Protein AF-A0A661Q0X4-F1 (afdb_monomer)

Nearest PDB structures (foldseek):
  3vke-assembly4_D  TM=3.578E-01  e=6.359E-01  Homo sapiens
  8h94-assembly1_C  TM=3.811E-01  e=9.511E-01  Mus musculus
  1mow-assembly3_G  TM=3.328E-01  e=6.801E-01  Desulfurococcus mucosus
  1wvn-assembly1_A  TM=3.136E-01  e=7.273E-01  Homo sapiens
  7vkl-assembly1_A  TM=2.960E-01  e=9.511E-01  Mus musculus

Solvent-accessible surface area (backbone atoms only — not comparable to full-atom values): 4255 Å² total; per-residue (Å²): 134,85,78,79,80,74,86,66,78,78,64,69,55,36,48,57,65,60,48,23,69,74,69,71,45,57,63,70,54,50,56,51,48,33,63,74,72,67,50,62,74,46,74,48,73,68,76,96,78,37,43,62,32,32,45,36,70,55,53,51,52,52,53,58,75,66,70,120

pLDDT: mean 87.53, std 14.25, range [43.84, 97.12]

Sequence (68 aa):
MKKKTQQSEPSPYISPMELVDRWRCARSSIDRIARRAGMKRLYLGEGRNGIVRYLRKEVEAYEQSRLI

Radius of gyration: 14.09 Å; Cα contacts (8 Å, |Δi|>4): 61; chains: 1; bounding box: 32×45×25 Å

Secondary structure (DSSP, 8-state):
-------PPPPSEE-HHHHHHHHTS-HHHHHHHHHHTT--EEEESSGGGPEEEEEHHHHHHHHHHH--

Mean predicted aligned error: 6.51 Å

Foldseek 3Di:
DDDDPDPDPDDQKDFLVNVCVVVVDDSVVVVVCCVVLVWDWDWDDDDPPIGTITGPVSVVVVVVVVPD

Structure (mmCIF, N/CA/C/O backbone):
data_AF-A0A661Q0X4-F1
#
_entry.id   AF-A0A661Q0X4-F1
#
loop_
_atom_site.group_PDB
_atom_site.id
_atom_site.type_symbol
_atom_site.label_atom_id
_atom_site.label_alt_id
_atom_site.label_comp_id
_atom_site.label_asym_id
_atom_site.label_entity_id
_atom_site.label_seq_id
_atom_site.pdbx_PDB_ins_code
_atom_site.Cartn_x
_atom_site.Cartn_y
_atom_site.Cartn_z
_atom_site.occupancy
_atom_site.B_iso_or_equiv
_atom_site.auth_seq_id
_atom_site.auth_comp_id
_atom_site.auth_asym_id
_atom_site.auth_atom_id
_atom_site.pdbx_PDB_model_num
ATOM 1 N N . MET A 1 1 ? 8.472 -36.470 -1.181 1.00 43.84 1 MET A N 1
ATOM 2 C CA . MET A 1 1 ? 8.752 -35.751 0.084 1.00 43.84 1 MET A CA 1
ATOM 3 C C . MET A 1 1 ? 7.818 -34.548 0.183 1.00 43.84 1 MET A C 1
ATOM 5 O O . MET A 1 1 ? 7.944 -33.637 -0.624 1.00 43.84 1 MET A O 1
ATOM 9 N N . LYS A 1 2 ? 6.830 -34.559 1.088 1.00 44.47 2 LYS A N 1
ATOM 10 C CA . LYS A 1 2 ? 5.915 -33.419 1.283 1.00 44.47 2 LYS A CA 1
ATOM 11 C C . LYS A 1 2 ? 6.629 -32.379 2.156 1.00 44.47 2 LYS A C 1
ATOM 13 O O . LYS A 1 2 ? 6.922 -32.669 3.312 1.00 44.47 2 LYS A O 1
ATOM 18 N N . LYS A 1 3 ? 6.978 -31.214 1.597 1.00 53.06 3 LYS A N 1
ATOM 19 C CA . LYS A 1 3 ? 7.575 -30.110 2.368 1.00 53.06 3 LYS A CA 1
ATOM 20 C C . LYS A 1 3 ? 6.544 -29.644 3.400 1.00 53.06 3 LYS A C 1
ATOM 22 O O . LYS A 1 3 ? 5.444 -29.254 3.022 1.00 53.06 3 LYS A O 1
ATOM 27 N N . LYS A 1 4 ? 6.887 -29.731 4.690 1.00 49.34 4 LYS A N 1
ATOM 28 C CA . LYS A 1 4 ? 6.125 -29.097 5.772 1.00 49.34 4 LYS A CA 1
ATOM 29 C C . LYS A 1 4 ? 6.087 -27.600 5.476 1.00 49.34 4 LYS A C 1
ATOM 31 O O . LYS A 1 4 ? 7.142 -26.976 5.391 1.00 49.34 4 LYS A O 1
ATOM 36 N N . THR A 1 5 ? 4.897 -27.051 5.273 1.00 55.56 5 THR A N 1
ATOM 37 C CA . THR A 1 5 ? 4.686 -25.613 5.120 1.00 55.56 5 THR A CA 1
ATOM 38 C C . THR A 1 5 ? 5.032 -24.963 6.454 1.00 55.56 5 THR A C 1
ATOM 40 O O . THR A 1 5 ? 4.221 -24.951 7.375 1.00 55.56 5 THR A O 1
ATOM 43 N N . GLN A 1 6 ? 6.273 -24.498 6.603 1.00 59.66 6 GLN A N 1
ATOM 44 C CA . GLN A 1 6 ? 6.608 -23.543 7.649 1.00 59.66 6 GLN A CA 1
ATOM 45 C C . GLN A 1 6 ? 5.678 -22.350 7.438 1.00 59.66 6 GLN A C 1
ATOM 47 O O . GLN A 1 6 ? 5.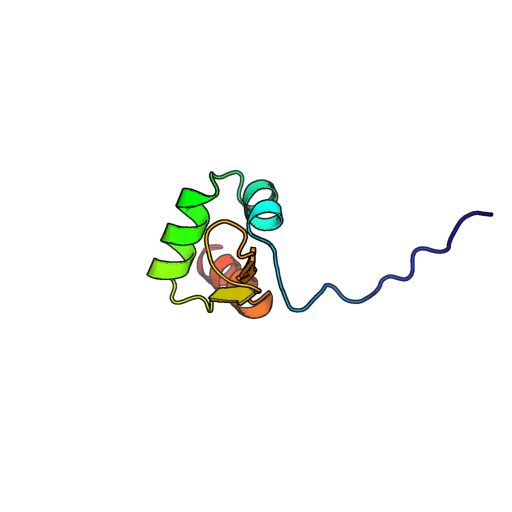717 -21.718 6.383 1.00 59.66 6 GLN A O 1
ATOM 52 N N . GLN A 1 7 ? 4.805 -22.088 8.410 1.00 59.03 7 GLN A N 1
ATOM 53 C CA . GLN A 1 7 ? 4.105 -20.815 8.531 1.00 59.03 7 GLN A CA 1
ATOM 54 C C . GLN A 1 7 ? 5.169 -19.761 8.855 1.00 59.03 7 GLN A C 1
ATOM 56 O O . GLN A 1 7 ? 5.376 -19.385 10.001 1.00 59.03 7 GLN A O 1
ATOM 61 N N . SER A 1 8 ? 5.948 -19.380 7.846 1.00 63.69 8 SER A N 1
ATOM 62 C CA . SER A 1 8 ? 6.824 -18.223 7.907 1.00 63.69 8 SER A CA 1
ATOM 63 C C . SER A 1 8 ? 5.936 -17.001 8.073 1.00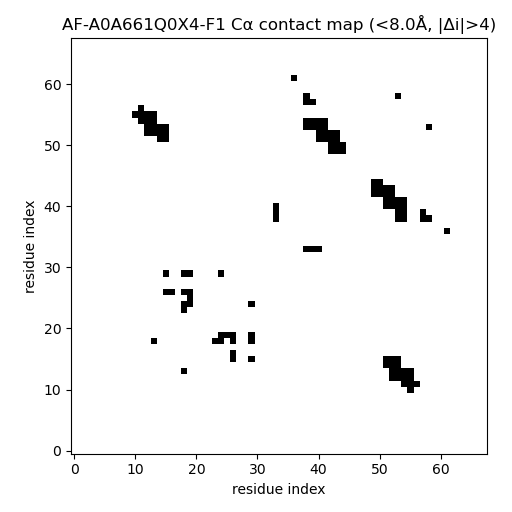 63.69 8 SER A C 1
ATOM 65 O O . SER A 1 8 ? 4.973 -16.849 7.314 1.00 63.69 8 SER A O 1
ATOM 67 N N . GLU A 1 9 ? 6.247 -16.162 9.059 1.00 75.00 9 GLU A N 1
ATOM 68 C CA . GLU A 1 9 ? 5.524 -14.912 9.264 1.00 75.00 9 GLU A CA 1
ATOM 69 C C . GLU A 1 9 ? 5.416 -14.131 7.946 1.00 75.00 9 GLU A C 1
ATOM 71 O O . GLU A 1 9 ? 6.362 -14.120 7.143 1.00 75.00 9 GLU A O 1
ATOM 76 N N . PRO A 1 10 ? 4.253 -13.517 7.675 1.00 81.94 10 PRO A N 1
ATOM 77 C CA . PRO A 1 10 ? 4.052 -12.793 6.436 1.00 81.94 10 PRO A CA 1
ATOM 78 C C . PRO A 1 10 ? 5.084 -11.669 6.318 1.00 81.94 10 PRO A C 1
ATOM 80 O O . PRO A 1 10 ? 5.369 -10.959 7.280 1.00 81.94 10 PRO A O 1
ATOM 83 N N . SER A 1 11 ? 5.637 -11.490 5.113 1.00 90.06 11 SER A N 1
ATOM 84 C CA . SER A 1 11 ? 6.613 -10.429 4.845 1.00 90.06 11 SER A CA 1
ATOM 85 C C . SER A 1 11 ? 6.087 -9.073 5.339 1.00 90.06 11 SER A C 1
ATOM 87 O O . SER A 1 11 ? 4.916 -8.766 5.092 1.00 90.06 11 SER A O 1
ATOM 89 N N . PRO A 1 12 ? 6.923 -8.212 5.953 1.00 93.62 12 PRO A N 1
ATOM 90 C CA . PRO A 1 12 ? 6.508 -6.872 6.385 1.00 93.62 12 PRO A CA 1
ATOM 91 C C . PRO A 1 12 ? 6.109 -5.963 5.212 1.00 93.62 12 PRO A C 1
ATOM 93 O O . PRO A 1 12 ? 5.597 -4.861 5.420 1.00 93.62 12 PRO A O 1
ATOM 96 N N . TYR A 1 13 ? 6.337 -6.422 3.981 1.00 95.25 13 TYR A N 1
ATOM 97 C CA . TYR A 1 13 ? 5.983 -5.741 2.754 1.00 95.25 13 TYR A CA 1
ATOM 98 C C . TYR A 1 13 ? 4.865 -6.471 2.008 1.00 95.25 13 TYR A C 1
ATOM 100 O O . TYR A 1 13 ? 4.778 -7.698 2.016 1.00 95.25 13 TYR A O 1
ATOM 108 N N . ILE A 1 14 ? 4.051 -5.695 1.302 1.00 95.19 14 ILE A N 1
ATOM 109 C CA . ILE A 1 14 ? 3.000 -6.165 0.401 1.00 95.19 14 ILE A CA 1
ATOM 110 C C . ILE A 1 14 ? 3.288 -5.650 -1.012 1.00 95.19 14 ILE A C 1
ATOM 112 O O . ILE A 1 14 ? 3.669 -4.489 -1.204 1.00 95.19 14 ILE A O 1
ATOM 116 N N . SER A 1 15 ? 3.133 -6.513 -2.020 1.00 95.00 15 SER A N 1
ATOM 117 C CA . SER A 1 15 ? 3.195 -6.088 -3.423 1.00 95.00 15 SER A CA 1
ATOM 118 C C . SER A 1 15 ? 1.894 -5.412 -3.886 1.00 95.00 15 SER A C 1
ATOM 120 O O . SER A 1 15 ? 0.817 -5.721 -3.381 1.00 95.00 15 SER A O 1
ATOM 122 N N . PRO A 1 16 ? 1.947 -4.542 -4.912 1.00 94.88 16 PRO A N 1
ATOM 123 C CA . PRO A 1 16 ? 0.747 -4.044 -5.571 1.00 94.88 16 PRO A CA 1
ATOM 124 C C . PRO A 1 16 ? -0.160 -5.161 -6.087 1.00 94.88 16 PRO A C 1
ATOM 126 O O . PRO A 1 16 ? -1.368 -5.007 -6.033 1.00 94.88 16 PRO A O 1
ATOM 129 N N . MET A 1 17 ? 0.398 -6.272 -6.579 1.00 95.19 17 MET A N 1
ATOM 130 C CA . MET A 1 17 ? -0.405 -7.377 -7.115 1.00 95.19 17 MET A CA 1
ATOM 131 C C . MET A 1 17 ? -1.170 -8.115 -6.014 1.00 95.19 17 MET A C 1
ATOM 133 O O . MET A 1 17 ? -2.351 -8.377 -6.189 1.00 95.19 17 MET A O 1
ATOM 137 N N . GLU A 1 18 ? -0.559 -8.328 -4.844 1.00 95.56 18 GLU A N 1
ATOM 138 C CA . GLU A 1 18 ? -1.290 -8.837 -3.673 1.00 95.56 18 GLU A CA 1
ATOM 139 C C . GLU A 1 18 ? -2.479 -7.936 -3.307 1.00 95.56 18 GLU A C 1
ATOM 141 O O . GLU A 1 18 ? -3.550 -8.435 -2.970 1.00 95.56 18 GLU A O 1
ATOM 146 N N . LEU A 1 19 ? -2.323 -6.610 -3.399 1.00 95.69 19 LEU A N 1
ATOM 147 C CA . LEU A 1 19 ? -3.426 -5.673 -3.160 1.00 95.69 19 LEU A CA 1
ATOM 148 C C . LEU A 1 19 ? -4.475 -5.692 -4.272 1.00 95.69 19 LEU A C 1
ATOM 150 O O . LEU A 1 19 ? -5.650 -5.484 -3.982 1.00 95.69 19 LEU A O 1
ATOM 154 N N . VAL A 1 20 ? -4.080 -5.941 -5.526 1.00 97.12 20 VAL A N 1
ATOM 155 C CA . VAL A 1 20 ? -5.027 -6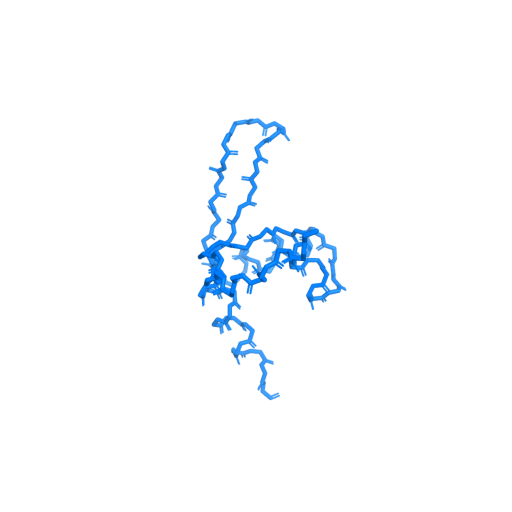.089 -6.645 1.00 97.12 20 VAL A CA 1
ATOM 156 C C . VAL A 1 20 ? -5.963 -7.250 -6.347 1.00 97.12 20 VAL A C 1
ATOM 158 O O . VAL A 1 20 ? -7.178 -7.078 -6.418 1.00 97.12 20 VAL A O 1
ATOM 161 N N . ASP A 1 21 ? -5.404 -8.388 -5.944 1.00 96.50 21 ASP A N 1
ATOM 162 C CA .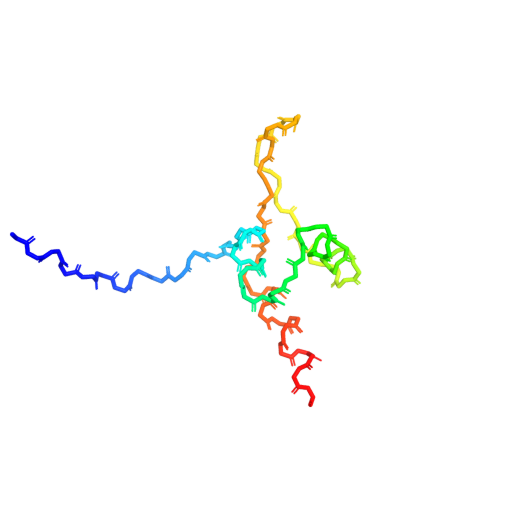 ASP A 1 21 ? -6.178 -9.586 -5.630 1.00 96.50 21 ASP A CA 1
ATOM 163 C C . ASP A 1 21 ? -7.026 -9.389 -4.367 1.00 96.50 21 ASP A C 1
ATOM 165 O O . ASP A 1 21 ? -8.216 -9.714 -4.351 1.00 96.50 21 ASP A O 1
ATOM 169 N N . ARG A 1 22 ? -6.441 -8.796 -3.316 1.00 94.69 22 ARG A N 1
ATOM 170 C CA . ARG A 1 22 ? -7.115 -8.588 -2.027 1.00 94.69 22 ARG A CA 1
ATOM 171 C C . ARG A 1 22 ? -8.261 -7.578 -2.115 1.00 94.69 22 ARG A C 1
ATOM 173 O O . ARG A 1 22 ? -9.337 -7.838 -1.585 1.00 94.69 22 ARG A O 1
ATOM 180 N N . TRP A 1 23 ? -8.047 -6.432 -2.759 1.00 95.31 23 TRP A N 1
ATOM 181 C CA . TRP A 1 23 ? -9.041 -5.352 -2.855 1.00 95.31 23 TRP A CA 1
ATOM 182 C C . TRP A 1 23 ? -9.890 -5.418 -4.125 1.00 95.31 23 TRP A C 1
ATOM 184 O O . TRP A 1 23 ? -10.805 -4.612 -4.284 1.00 95.31 23 TRP A O 1
ATOM 194 N N . ARG A 1 24 ? -9.583 -6.349 -5.039 1.00 96.19 24 ARG A N 1
ATOM 195 C CA . ARG A 1 24 ? -10.263 -6.528 -6.332 1.00 96.19 24 ARG A CA 1
ATOM 196 C C . ARG A 1 24 ? -10.344 -5.229 -7.133 1.00 96.19 24 ARG A C 1
ATOM 198 O O . ARG A 1 24 ? -11.392 -4.862 -7.660 1.00 96.19 24 ARG A O 1
ATOM 205 N N . CYS A 1 25 ? -9.230 -4.506 -7.210 1.00 95.62 25 CYS A N 1
ATOM 206 C CA . CYS A 1 25 ? -9.162 -3.241 -7.933 1.00 95.62 25 CYS A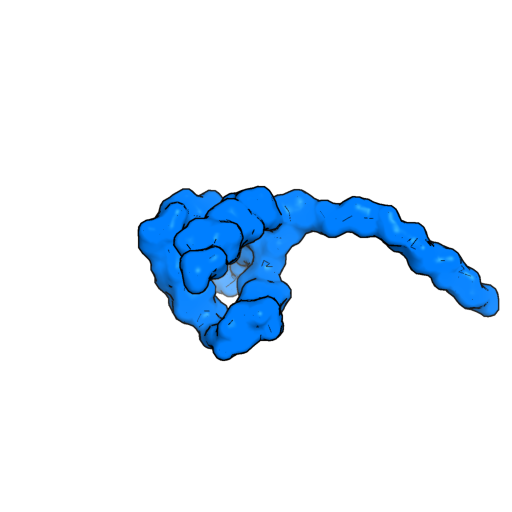 CA 1
ATOM 207 C C . CYS A 1 25 ? -7.874 -3.107 -8.747 1.00 95.62 25 CYS A C 1
ATOM 209 O O . CYS A 1 25 ? -6.887 -3.796 -8.512 1.00 95.62 25 CYS A O 1
ATOM 211 N N . ALA A 1 26 ? -7.880 -2.206 -9.730 1.00 96.56 26 ALA A N 1
ATOM 212 C CA . ALA A 1 26 ? -6.724 -1.990 -10.590 1.00 96.56 26 ALA A CA 1
ATOM 213 C C . ALA A 1 26 ? -5.504 -1.463 -9.812 1.00 96.56 26 ALA A C 1
ATOM 215 O O . ALA A 1 26 ? -5.629 -0.671 -8.876 1.00 96.56 26 ALA A O 1
ATOM 216 N N . ARG A 1 27 ? -4.297 -1.793 -10.290 1.00 94.62 27 ARG A N 1
ATOM 217 C CA . ARG A 1 27 ? -3.026 -1.296 -9.728 1.00 94.62 27 ARG A CA 1
ATOM 218 C C . ARG A 1 27 ? -2.965 0.232 -9.614 1.00 94.62 27 ARG A C 1
ATOM 220 O O . ARG A 1 27 ? -2.437 0.759 -8.639 1.00 94.62 27 ARG A O 1
ATOM 227 N N . SER A 1 28 ? -3.515 0.954 -10.588 1.00 95.75 28 SER A N 1
ATOM 228 C CA . SER A 1 28 ? -3.592 2.421 -10.558 1.00 95.75 28 SER A CA 1
ATOM 229 C C . SER A 1 28 ? -4.507 2.943 -9.442 1.00 95.75 28 SER A C 1
ATOM 231 O O . SER A 1 28 ? -4.247 4.004 -8.873 1.00 95.75 28 SER A O 1
ATOM 233 N N . SER A 1 29 ? -5.561 2.201 -9.089 1.00 96.62 29 SER A N 1
ATOM 234 C CA . SER A 1 29 ? -6.411 2.510 -7.937 1.00 96.62 29 SER A CA 1
ATOM 235 C C . SER A 1 29 ? -5.651 2.334 -6.630 1.00 96.62 29 SER A C 1
ATOM 237 O O . SER A 1 29 ? -5.738 3.211 -5.778 1.00 96.62 29 SER A O 1
ATOM 239 N N . ILE A 1 30 ? -4.838 1.284 -6.505 1.00 96.12 30 ILE A N 1
ATOM 240 C CA . ILE A 1 30 ? -3.990 1.062 -5.325 1.00 96.12 30 ILE A CA 1
ATOM 241 C C . ILE A 1 30 ? -2.998 2.205 -5.131 1.00 96.12 30 ILE A C 1
ATOM 243 O O . ILE A 1 30 ? -2.922 2.752 -4.037 1.00 96.12 30 ILE A O 1
ATOM 247 N N . ASP A 1 31 ? -2.285 2.631 -6.179 1.00 94.00 31 ASP A N 1
ATOM 248 C CA . ASP A 1 31 ? -1.351 3.760 -6.051 1.00 94.00 31 ASP A CA 1
ATOM 249 C C . ASP A 1 31 ? -2.076 5.061 -5.666 1.00 94.00 31 ASP A C 1
ATOM 251 O O . ASP A 1 31 ? -1.594 5.820 -4.825 1.00 94.00 31 ASP A O 1
ATOM 255 N N . ARG A 1 32 ? -3.279 5.298 -6.204 1.00 96.25 32 ARG A N 1
ATOM 256 C CA . ARG A 1 32 ? -4.111 6.449 -5.826 1.00 96.25 32 ARG A CA 1
ATOM 257 C C . ARG A 1 32 ? -4.555 6.385 -4.364 1.00 96.25 32 ARG A C 1
ATOM 259 O O . ARG A 1 32 ? -4.508 7.405 -3.681 1.00 96.25 32 ARG A O 1
ATOM 266 N N . ILE A 1 33 ? -4.985 5.214 -3.896 1.00 95.50 33 ILE A N 1
ATOM 267 C CA . ILE A 1 33 ? -5.376 4.976 -2.502 1.00 95.50 33 ILE A CA 1
ATOM 268 C C . ILE A 1 33 ? -4.172 5.195 -1.591 1.00 95.50 33 ILE A C 1
ATOM 270 O O . ILE A 1 33 ? -4.265 5.997 -0.671 1.00 95.50 33 ILE A O 1
ATOM 274 N N . ALA A 1 34 ? -3.031 4.577 -1.896 1.00 95.06 34 ALA A N 1
ATOM 275 C CA . ALA A 1 34 ? -1.808 4.706 -1.114 1.00 95.06 34 ALA A CA 1
ATOM 276 C C . ALA A 1 34 ? -1.350 6.166 -0.994 1.00 95.06 34 ALA A C 1
ATOM 278 O O . ALA A 1 34 ? -1.016 6.614 0.099 1.00 95.06 34 ALA A O 1
ATOM 279 N N . ARG A 1 35 ? -1.400 6.940 -2.090 1.00 94.81 35 ARG A N 1
ATOM 280 C CA . ARG A 1 35 ? -1.112 8.385 -2.061 1.00 94.81 35 ARG A CA 1
ATOM 281 C C . ARG A 1 35 ? -2.088 9.158 -1.175 1.00 94.81 35 ARG A C 1
ATOM 283 O O . ARG A 1 35 ? -1.649 9.999 -0.403 1.00 94.81 35 AR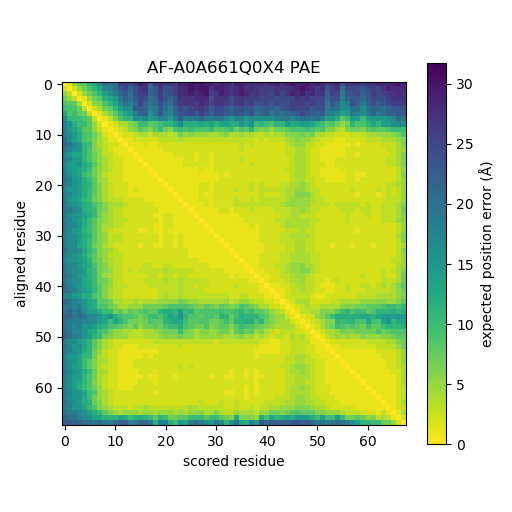G A O 1
ATOM 290 N N . ARG A 1 36 ? -3.393 8.891 -1.290 1.00 95.38 36 ARG A N 1
ATOM 291 C CA . ARG A 1 36 ? -4.438 9.589 -0.516 1.00 95.38 36 ARG A CA 1
ATOM 292 C C . ARG A 1 36 ? -4.415 9.233 0.969 1.00 95.38 36 ARG A C 1
ATOM 294 O O . ARG A 1 36 ? -4.663 10.098 1.794 1.00 95.38 36 ARG A O 1
ATOM 301 N N . ALA A 1 37 ? -4.124 7.978 1.291 1.00 94.38 37 ALA A N 1
ATOM 302 C CA . ALA A 1 37 ? -4.048 7.463 2.653 1.00 94.38 37 ALA A CA 1
ATOM 303 C C . ALA A 1 37 ? -2.687 7.722 3.323 1.00 94.38 37 ALA A C 1
ATOM 305 O O . ALA A 1 37 ? -2.511 7.374 4.484 1.00 94.38 37 ALA A O 1
ATOM 306 N N . GLY A 1 38 ? -1.713 8.293 2.603 1.00 94.88 38 GLY A N 1
ATOM 307 C CA . GLY A 1 38 ? -0.380 8.566 3.142 1.00 94.88 38 GLY A CA 1
ATOM 308 C C . GLY A 1 38 ? 0.471 7.316 3.396 1.00 94.88 38 GLY A C 1
ATOM 309 O O . GLY A 1 38 ? 1.392 7.371 4.204 1.00 94.88 38 GLY A O 1
ATOM 310 N N . MET A 1 39 ? 0.195 6.197 2.717 1.00 95.00 39 MET A N 1
ATOM 311 C CA . MET A 1 39 ? 0.962 4.957 2.885 1.00 95.00 39 MET A CA 1
ATOM 312 C C . MET A 1 39 ? 2.384 5.101 2.340 1.00 95.00 39 MET A C 1
ATOM 314 O O . MET A 1 39 ? 2.611 5.642 1.246 1.00 95.00 39 MET A O 1
ATOM 318 N N . LYS A 1 40 ? 3.352 4.526 3.052 1.00 93.69 40 LYS A N 1
ATOM 319 C CA . LYS A 1 40 ? 4.744 4.478 2.629 1.00 93.69 40 LYS A CA 1
ATOM 320 C C . LYS A 1 40 ? 4.903 3.551 1.429 1.00 93.69 40 LYS A C 1
ATOM 322 O O . LYS A 1 40 ? 4.506 2.385 1.433 1.00 93.69 40 LYS A O 1
ATOM 327 N N . ARG A 1 41 ? 5.548 4.090 0.396 1.00 93.00 41 ARG A N 1
ATOM 328 C CA . ARG A 1 41 ? 5.910 3.389 -0.838 1.00 93.00 41 ARG A CA 1
ATOM 329 C C . ARG A 1 41 ? 7.413 3.181 -0.856 1.00 93.00 41 ARG A C 1
ATOM 331 O O . ARG A 1 41 ? 8.166 4.151 -0.894 1.00 93.00 41 ARG A O 1
ATOM 338 N N . LEU A 1 42 ? 7.837 1.926 -0.810 1.00 93.50 42 LEU A N 1
ATOM 339 C CA . LEU A 1 42 ? 9.227 1.538 -0.984 1.00 93.50 42 LEU A CA 1
ATOM 340 C C . LEU A 1 42 ? 9.464 1.233 -2.462 1.00 93.50 42 LEU A C 1
ATOM 342 O O . LEU A 1 42 ? 8.835 0.330 -3.013 1.00 93.50 42 LEU A O 1
ATOM 346 N N . TYR A 1 43 ? 10.359 1.991 -3.087 1.00 92.50 43 TYR A N 1
ATOM 347 C CA . TYR A 1 43 ? 10.794 1.770 -4.461 1.00 92.50 43 TYR A CA 1
ATOM 348 C C . TYR A 1 43 ? 12.094 0.968 -4.433 1.00 92.50 43 TYR A C 1
ATOM 350 O O . TYR A 1 43 ? 13.060 1.370 -3.789 1.00 92.50 43 TYR A O 1
ATOM 358 N N . LEU A 1 44 ? 12.090 -0.189 -5.085 1.00 90.00 44 LEU A N 1
ATOM 359 C CA . LEU A 1 44 ? 13.231 -1.088 -5.200 1.00 90.00 44 LEU A CA 1
ATOM 360 C C . LEU A 1 44 ? 13.692 -1.098 -6.657 1.00 90.00 44 LEU A C 1
ATOM 362 O O . LEU A 1 44 ? 12.958 -1.553 -7.537 1.00 90.00 44 LEU A O 1
ATOM 366 N N . GLY A 1 45 ? 14.906 -0.606 -6.893 1.00 88.62 45 GLY A N 1
ATOM 367 C CA . GLY A 1 45 ? 15.459 -0.412 -8.232 1.00 88.62 45 GLY A CA 1
ATOM 368 C C . GLY A 1 45 ? 15.038 0.910 -8.878 1.00 88.62 45 GLY A C 1
ATOM 369 O O . GLY A 1 45 ? 14.279 1.695 -8.308 1.00 88.62 45 GLY A O 1
ATOM 370 N N . GLU A 1 46 ? 15.547 1.143 -10.086 1.00 85.69 46 GLU A N 1
ATOM 371 C CA . GLU A 1 46 ? 15.421 2.413 -10.804 1.00 85.69 46 GLU A CA 1
ATOM 372 C C . GLU A 1 46 ? 14.693 2.252 -12.149 1.00 85.69 46 GLU A C 1
ATOM 374 O O . GLU A 1 46 ? 14.657 1.176 -12.755 1.00 85.69 46 GLU A O 1
ATOM 379 N N . GLY A 1 47 ? 14.102 3.347 -12.632 1.00 82.06 47 GLY A N 1
ATOM 380 C CA . GLY A 1 47 ? 13.472 3.418 -13.951 1.00 82.06 47 GLY A CA 1
ATOM 381 C C . GLY A 1 47 ? 12.198 2.574 -14.107 1.00 82.06 47 GLY A C 1
ATOM 382 O O . GLY A 1 47 ? 11.486 2.275 -13.148 1.00 82.06 47 GLY A O 1
ATOM 383 N N . ARG A 1 48 ? 11.889 2.194 -15.357 1.00 76.75 48 ARG A N 1
ATOM 384 C CA . ARG A 1 48 ? 10.647 1.492 -15.753 1.00 76.75 48 ARG A CA 1
ATOM 385 C C . ARG A 1 48 ? 10.452 0.135 -15.061 1.00 76.75 48 ARG A C 1
ATOM 387 O O . ARG A 1 48 ? 9.314 -0.308 -14.922 1.00 76.75 48 ARG A O 1
ATOM 394 N N . ASN A 1 49 ? 11.544 -0.501 -14.636 1.00 82.25 49 ASN A N 1
ATOM 395 C CA . ASN A 1 49 ? 11.543 -1.828 -14.017 1.00 82.25 49 ASN A CA 1
ATOM 396 C C . ASN A 1 49 ? 11.564 -1.777 -12.480 1.00 82.25 49 ASN A C 1
ATOM 398 O O . ASN A 1 49 ? 11.606 -2.827 -11.840 1.00 82.25 49 ASN A O 1
ATOM 402 N N . GLY A 1 50 ? 11.520 -0.580 -11.883 1.00 85.06 50 GLY A N 1
ATOM 403 C CA . GLY A 1 50 ? 11.438 -0.419 -10.436 1.00 85.06 50 GLY A CA 1
ATOM 404 C C . GLY A 1 50 ? 10.197 -1.102 -9.852 1.00 85.06 50 GLY A C 1
ATOM 405 O O . GLY A 1 50 ? 9.085 -1.013 -10.385 1.00 85.06 50 GLY A O 1
ATOM 406 N N . ILE A 1 51 ? 10.380 -1.792 -8.731 1.00 89.56 51 ILE A N 1
ATOM 407 C CA . ILE A 1 51 ? 9.310 -2.484 -8.013 1.00 89.56 51 ILE A CA 1
ATOM 408 C C . ILE A 1 51 ? 8.836 -1.589 -6.872 1.00 89.56 51 ILE A C 1
ATOM 410 O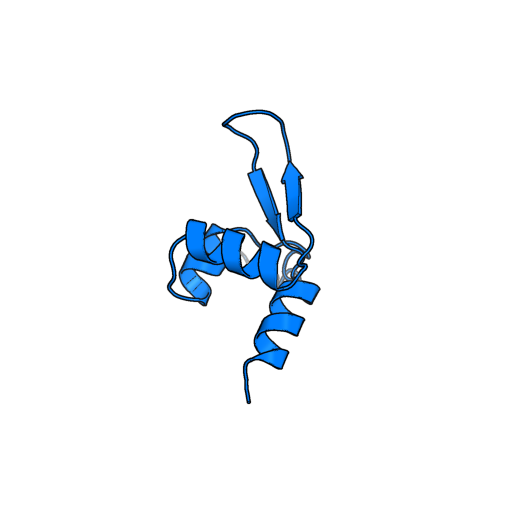 O . ILE A 1 51 ? 9.636 -1.086 -6.092 1.00 89.56 51 ILE A O 1
ATOM 414 N N . VAL A 1 52 ? 7.522 -1.430 -6.734 1.00 93.12 52 VAL A N 1
ATOM 415 C CA . VAL A 1 52 ? 6.920 -0.811 -5.546 1.00 93.12 52 VAL A CA 1
ATOM 416 C C . VAL A 1 52 ? 6.534 -1.884 -4.542 1.00 93.12 52 VAL A C 1
ATOM 418 O O . VAL A 1 52 ? 5.999 -2.930 -4.917 1.0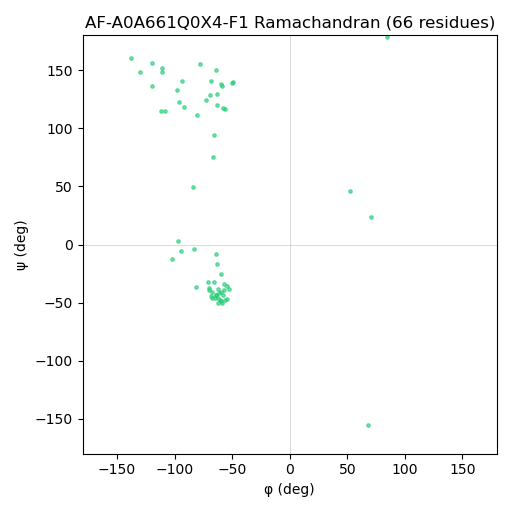0 93.12 52 VAL A O 1
ATOM 421 N N . ARG A 1 53 ? 6.758 -1.593 -3.264 1.00 95.50 53 ARG A N 1
ATOM 422 C CA . ARG A 1 53 ? 6.238 -2.335 -2.115 1.00 95.50 53 ARG A CA 1
ATOM 423 C C . ARG A 1 53 ? 5.587 -1.373 -1.122 1.00 95.50 53 ARG A C 1
ATOM 425 O O . ARG A 1 53 ? 6.023 -0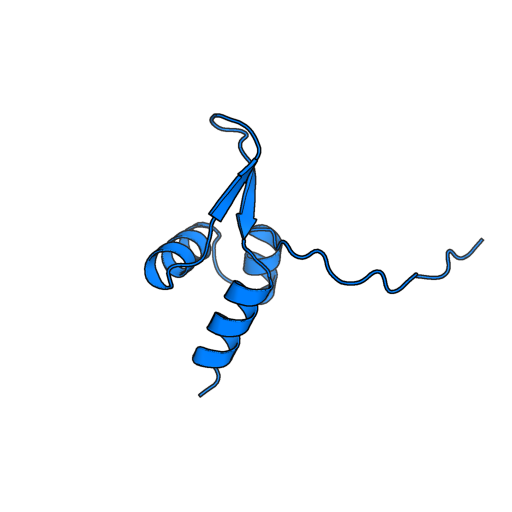.231 -0.991 1.00 95.50 53 ARG A O 1
ATOM 432 N N . TYR A 1 54 ? 4.569 -1.847 -0.416 1.00 95.62 54 TYR A N 1
ATOM 433 C CA . TYR A 1 54 ? 3.886 -1.116 0.655 1.00 95.62 54 TYR A CA 1
ATOM 434 C C . TYR A 1 54 ? 4.181 -1.772 2.000 1.00 95.62 54 TYR A C 1
ATOM 436 O O . TYR A 1 54 ? 4.416 -2.980 2.049 1.00 95.62 54 TYR A O 1
ATOM 444 N N . LEU A 1 55 ? 4.166 -1.006 3.091 1.00 95.31 55 LEU A N 1
ATOM 445 C CA . LEU A 1 55 ? 4.276 -1.579 4.431 1.00 95.31 55 LEU A CA 1
ATOM 446 C C . LEU A 1 55 ? 2.974 -2.289 4.808 1.00 95.31 55 LEU A C 1
ATOM 448 O O . LEU A 1 55 ? 1.913 -1.669 4.832 1.00 95.31 55 LEU A O 1
ATOM 452 N N . ARG A 1 56 ? 3.067 -3.576 5.159 1.00 95.62 56 ARG A N 1
ATOM 453 C CA . ARG A 1 56 ? 1.913 -4.406 5.533 1.00 95.62 56 ARG A CA 1
ATOM 454 C C . ARG A 1 56 ? 1.099 -3.777 6.663 1.00 95.62 56 ARG A C 1
ATOM 456 O O . ARG A 1 56 ? -0.106 -3.626 6.521 1.00 95.62 56 ARG A O 1
ATOM 463 N N . LYS A 1 57 ? 1.773 -3.314 7.719 1.00 95.50 57 LYS A N 1
ATOM 464 C CA . LYS A 1 57 ? 1.123 -2.672 8.872 1.00 95.50 57 LYS A CA 1
ATOM 465 C C . LYS A 1 57 ? 0.271 -1.450 8.501 1.00 95.50 57 LYS A C 1
ATOM 467 O O . LYS A 1 57 ? -0.747 -1.200 9.129 1.00 95.50 57 LYS A O 1
ATOM 472 N N . GLU A 1 58 ? 0.680 -0.676 7.493 1.00 96.19 58 GLU A N 1
ATOM 473 C CA . GLU A 1 58 ? -0.038 0.539 7.078 1.00 96.19 58 GLU A CA 1
ATOM 474 C C . GLU A 1 58 ? -1.228 0.200 6.183 1.00 96.19 58 GLU A C 1
ATOM 476 O O . GLU A 1 58 ? -2.285 0.817 6.297 1.00 96.19 58 GLU A O 1
ATOM 481 N N . VAL A 1 59 ? -1.066 -0.812 5.326 1.00 95.62 59 VAL A N 1
ATOM 482 C CA . VAL A 1 59 ? -2.164 -1.398 4.549 1.00 95.62 59 VAL A CA 1
ATOM 483 C C . VAL A 1 59 ? -3.243 -1.922 5.494 1.00 95.62 59 VAL A C 1
ATOM 485 O O . VAL A 1 59 ? -4.407 -1.574 5.335 1.00 95.62 59 VAL A O 1
ATOM 488 N N . GLU A 1 60 ? -2.858 -2.709 6.497 1.00 94.94 60 GLU A N 1
ATOM 489 C CA . GLU A 1 60 ? -3.786 -3.284 7.474 1.00 94.94 60 GLU A CA 1
ATOM 490 C C . GLU A 1 60 ? -4.464 -2.193 8.312 1.00 94.94 60 GLU A C 1
ATOM 492 O O . GLU A 1 60 ? -5.679 -2.221 8.475 1.00 94.94 60 GLU A O 1
ATOM 497 N N . ALA A 1 61 ? -3.725 -1.176 8.773 1.00 95.12 61 ALA A N 1
ATOM 498 C CA . ALA A 1 61 ? -4.316 -0.038 9.481 1.00 95.12 61 ALA A CA 1
ATOM 499 C C . ALA A 1 61 ? -5.354 0.711 8.623 1.00 95.12 61 ALA A C 1
ATOM 501 O O . ALA A 1 61 ? -6.422 1.083 9.115 1.00 95.12 61 ALA A O 1
ATOM 502 N N . TYR A 1 62 ? -5.074 0.901 7.331 1.00 95.25 62 TYR A N 1
ATOM 503 C CA . TYR A 1 62 ? -6.031 1.492 6.399 1.00 95.25 62 TYR A CA 1
ATOM 504 C C . TYR A 1 62 ? -7.267 0.617 6.200 1.00 95.25 62 TYR A C 1
ATOM 506 O O . TYR A 1 62 ? -8.383 1.131 6.249 1.00 95.25 62 TYR A O 1
ATOM 514 N N . GLU A 1 63 ? -7.088 -0.690 6.003 1.00 94.25 63 GLU A N 1
ATOM 515 C CA . GLU A 1 63 ? -8.196 -1.644 5.899 1.00 94.25 63 GLU A CA 1
ATOM 516 C C . GLU A 1 63 ? -9.095 -1.567 7.142 1.00 94.25 63 GLU A C 1
ATOM 518 O O . GLU A 1 63 ? -10.304 -1.401 7.002 1.00 94.25 63 GLU A O 1
ATOM 523 N N . GLN A 1 64 ? -8.511 -1.571 8.345 1.00 94.38 64 GLN A N 1
ATOM 524 C CA . GLN A 1 64 ? -9.256 -1.439 9.602 1.00 94.38 64 GLN A CA 1
ATOM 525 C C . GLN A 1 64 ? -10.014 -0.110 9.698 1.00 94.38 64 GLN A C 1
ATOM 527 O O . GLN A 1 64 ? -11.182 -0.100 10.066 1.00 94.38 64 GLN A O 1
ATOM 532 N N . SER A 1 65 ? -9.411 1.009 9.279 1.00 93.25 65 SER A N 1
ATOM 533 C CA . SER A 1 65 ? -10.097 2.314 9.264 1.00 93.25 65 SER A CA 1
ATOM 534 C C . SER A 1 65 ? -11.311 2.387 8.322 1.00 93.25 65 SER A C 1
ATOM 536 O O . SER A 1 65 ? -12.107 3.320 8.410 1.00 93.25 65 SER A O 1
ATOM 538 N N . ARG A 1 66 ? -11.436 1.437 7.385 1.00 88.75 66 ARG A N 1
ATOM 539 C CA . ARG A 1 66 ? -12.502 1.379 6.373 1.00 88.75 66 ARG A CA 1
ATOM 540 C C . ARG A 1 66 ? -13.593 0.359 6.710 1.00 88.75 66 ARG A C 1
ATOM 542 O O . ARG A 1 66 ? -14.632 0.398 6.057 1.00 88.75 66 ARG A O 1
ATOM 549 N N . LEU A 1 67 ? -13.363 -0.523 7.684 1.00 80.12 67 LEU A N 1
ATOM 550 C CA . LEU A 1 67 ? -14.305 -1.541 8.171 1.00 80.12 67 LEU A CA 1
ATOM 551 C C . LEU A 1 67 ? -15.285 -0.963 9.212 1.00 80.12 67 LEU A C 1
ATOM 553 O O . LEU A 1 67 ? -15.438 -1.524 10.294 1.00 80.12 67 LEU A O 1
ATOM 557 N N . ILE A 1 68 ? -15.909 0.175 8.892 1.00 54.12 68 ILE A N 1
ATOM 558 C CA . ILE A 1 68 ? -17.014 0.742 9.687 1.00 54.12 68 ILE A CA 1
ATOM 559 C C . ILE A 1 68 ? -18.261 -0.123 9.504 1.00 54.12 68 ILE A C 1
ATOM 561 O O . ILE A 1 68 ? -18.553 -0.466 8.334 1.00 54.12 68 ILE A O 1
#